Protein AF-A0A258TL45-F1 (afdb_monomer_lite)

Foldseek 3Di:
DDPVVQLVCVLLVVDDPPSDQLLVSQQSVQQLCLVPPLVLLCVLLVVVVVVDDSNPDGSVVSLVSQQVSVVQADPVRDGDSSVSSVVSSCCVNVCVSHDDDSDDPVRVVVVCVVPPDPPPPPPPPPDDDDPDDDDDDDDDDD

Sequence (142 aa):
AYESDGYMLAASHAIGRNAVIDEDVAVFLGDVLLKTYPDLLNVRYKLDAMKLDVKSIDSVDLLEAIARRRAYKRHDGLWDMERTAMTLLTDYRSGAIGRVSLESPTSRQALIEAFTPVIEADIEQQESPADDSDHADSSAQD

Secondary structure (DSSP, 8-state):
--HHHHHHHHHTT-S-TTSS-HHHHHHHHHHHHHHH-HHHHHHHHTTGGGT--TTT--HHHHHHHHHHHHT-B-TTSSB-HHHHHHHHHHHHHTTSS-S--S--HHHHHHHHHHT----TTSSTTS----------------

Structure (mmCIF, N/CA/C/O backbone):
data_AF-A0A258TL45-F1
#
_entry.id   AF-A0A258TL45-F1
#
loop_
_atom_site.group_PDB
_atom_site.id
_atom_site.type_symbol
_atom_site.label_atom_id
_atom_site.label_alt_id
_atom_site.label_comp_id
_atom_site.label_asym_id
_atom_site.label_entity_id
_atom_site.label_seq_id
_atom_site.pdbx_PDB_ins_code
_atom_site.Cartn_x
_atom_site.Cartn_y
_atom_site.Cartn_z
_atom_site.occupancy
_atom_site.B_iso_or_equiv
_atom_site.auth_seq_id
_atom_site.auth_comp_id
_atom_site.auth_asym_id
_atom_site.auth_atom_id
_atom_site.pdbx_PDB_model_num
ATOM 1 N N . ALA A 1 1 ? -10.633 1.214 21.145 1.00 69.56 1 ALA A N 1
ATOM 2 C CA . ALA A 1 1 ? -9.807 1.394 19.936 1.00 69.56 1 ALA A CA 1
ATOM 3 C C . ALA A 1 1 ? -9.505 0.012 19.391 1.00 69.56 1 ALA A C 1
ATOM 5 O O . ALA A 1 1 ? -9.290 -0.887 20.199 1.00 69.56 1 ALA A O 1
ATOM 6 N N . TYR A 1 2 ? -9.562 -0.158 18.075 1.00 86.25 2 TYR A N 1
ATOM 7 C CA . TYR A 1 2 ? -9.299 -1.433 17.409 1.00 86.25 2 TYR A CA 1
ATOM 8 C C . TYR A 1 2 ? -7.841 -1.490 16.953 1.00 86.25 2 TYR A C 1
ATOM 10 O O . TYR A 1 2 ? -7.241 -0.454 16.680 1.00 86.25 2 TYR A O 1
ATOM 18 N N . GLU A 1 3 ? -7.260 -2.684 16.852 1.00 84.69 3 GLU A N 1
ATOM 19 C CA . GLU A 1 3 ? -5.855 -2.855 16.448 1.00 84.69 3 GLU A CA 1
ATOM 20 C C . GLU A 1 3 ? -5.562 -2.223 15.075 1.00 84.69 3 GLU A C 1
ATOM 22 O O . GLU A 1 3 ? -4.557 -1.533 14.894 1.00 84.69 3 GLU A O 1
ATOM 27 N N . SER A 1 4 ? -6.508 -2.338 14.138 1.00 88.75 4 SER A N 1
ATOM 28 C CA . SER A 1 4 ? -6.433 -1.705 12.818 1.00 88.75 4 SER A CA 1
ATOM 29 C C . SER A 1 4 ? -6.307 -0.179 12.870 1.00 88.75 4 SER A C 1
ATOM 31 O O . SER A 1 4 ? -5.741 0.404 11.947 1.00 88.75 4 SER A O 1
ATOM 33 N N . ASP A 1 5 ? -6.800 0.482 13.928 1.00 92.19 5 ASP A N 1
ATOM 34 C CA . ASP A 1 5 ? -6.701 1.941 14.061 1.00 92.19 5 ASP A CA 1
ATOM 35 C C . ASP A 1 5 ? -5.222 2.373 14.136 1.00 92.19 5 ASP A C 1
ATOM 37 O O . ASP A 1 5 ? -4.831 3.362 13.514 1.00 92.19 5 ASP A O 1
ATOM 41 N N . GLY A 1 6 ? -4.371 1.605 14.831 1.00 93.94 6 GLY A N 1
ATOM 42 C CA . GLY A 1 6 ? -2.936 1.887 14.935 1.00 93.94 6 GLY A CA 1
ATOM 43 C C . GLY A 1 6 ? -2.229 1.824 13.580 1.00 93.94 6 GLY A C 1
ATOM 44 O O . GLY A 1 6 ? -1.488 2.742 13.214 1.00 93.94 6 GLY A O 1
ATOM 45 N N . TYR A 1 7 ? -2.526 0.790 12.791 1.00 95.31 7 TYR A N 1
ATOM 46 C CA . TYR A 1 7 ? -1.976 0.635 11.445 1.00 95.31 7 TYR A CA 1
ATOM 47 C C . TYR A 1 7 ? -2.484 1.706 10.471 1.00 95.31 7 TYR A C 1
ATOM 49 O O . TYR A 1 7 ? -1.692 2.247 9.699 1.00 95.31 7 TYR A O 1
ATOM 57 N N . MET A 1 8 ? -3.767 2.085 10.531 1.00 95.25 8 MET A N 1
ATOM 58 C CA . MET A 1 8 ? -4.317 3.168 9.700 1.00 95.25 8 MET A CA 1
ATOM 59 C C . MET A 1 8 ? -3.651 4.517 9.996 1.00 95.25 8 MET A C 1
ATOM 61 O O . MET A 1 8 ? -3.319 5.270 9.070 1.00 95.25 8 MET A O 1
ATOM 65 N N . LEU A 1 9 ? -3.417 4.811 11.280 1.00 96.12 9 LEU A N 1
ATOM 66 C CA . LEU A 1 9 ? -2.708 6.013 11.711 1.00 96.12 9 LEU A CA 1
ATOM 67 C C . LEU A 1 9 ? -1.256 6.009 11.219 1.00 96.12 9 LEU A C 1
ATOM 69 O O . LEU A 1 9 ? -0.787 7.016 10.682 1.00 96.12 9 LEU A O 1
ATOM 73 N N . ALA A 1 10 ? -0.552 4.884 11.343 1.00 96.19 10 ALA A N 1
ATOM 74 C CA . ALA A 1 10 ? 0.823 4.751 10.869 1.00 96.19 10 ALA A CA 1
ATOM 75 C C . ALA A 1 10 ? 0.933 4.864 9.342 1.00 96.19 10 ALA A C 1
ATOM 77 O O . ALA A 1 10 ? 1.762 5.625 8.828 1.00 96.19 10 ALA A O 1
ATOM 78 N N . ALA A 1 11 ? 0.062 4.178 8.596 1.00 95.88 11 ALA A N 1
ATOM 79 C CA . ALA A 1 11 ? 0.014 4.248 7.137 1.00 95.88 11 ALA A CA 1
ATOM 80 C C . ALA A 1 11 ? -0.176 5.697 6.667 1.00 95.88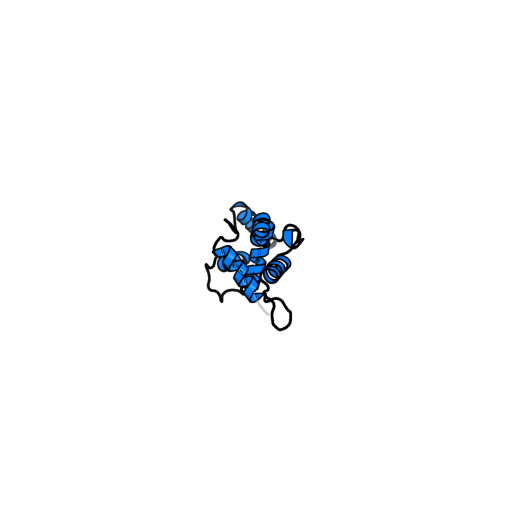 11 ALA A C 1
ATOM 82 O O . ALA A 1 11 ? 0.528 6.162 5.768 1.00 95.88 11 ALA A O 1
ATOM 83 N N . SER A 1 12 ? -1.042 6.450 7.350 1.00 94.56 12 SER A N 1
ATOM 84 C CA . SER A 1 12 ? -1.346 7.857 7.053 1.00 94.56 12 SER A CA 1
ATOM 85 C C . SER A 1 12 ? -0.331 8.858 7.621 1.00 94.56 12 SER A C 1
ATOM 87 O O . SER A 1 12 ? -0.505 10.061 7.450 1.00 94.56 12 SER A O 1
ATOM 89 N N . HIS A 1 13 ? 0.745 8.385 8.262 1.00 93.44 13 HIS A N 1
ATOM 90 C CA . HIS A 1 13 ? 1.777 9.221 8.888 1.00 93.44 13 HIS A CA 1
ATOM 91 C C . HIS A 1 13 ? 1.245 10.131 10.015 1.00 93.44 13 HIS A C 1
ATOM 93 O O . HIS A 1 13 ? 1.796 11.198 10.277 1.00 93.44 13 HIS A O 1
ATOM 99 N N . ALA A 1 14 ? 0.166 9.719 10.685 1.00 94.19 14 ALA A N 1
ATOM 100 C CA . ALA A 1 14 ? -0.432 10.457 11.798 1.00 94.19 14 ALA A CA 1
ATOM 101 C C . ALA A 1 14 ? 0.254 10.168 13.148 1.00 94.19 14 ALA A C 1
ATOM 103 O O . ALA A 1 14 ? 0.079 10.921 14.104 1.00 94.19 14 ALA A O 1
ATOM 104 N N . ILE A 1 15 ? 1.044 9.092 13.226 1.00 92.56 15 ILE A N 1
ATOM 105 C CA . ILE A 1 15 ? 1.864 8.721 14.387 1.00 92.56 15 ILE A CA 1
ATOM 106 C C . ILE A 1 15 ? 3.323 8.500 13.969 1.00 92.56 15 ILE A C 1
ATOM 108 O O . ILE A 1 15 ? 3.625 8.309 12.790 1.00 92.56 15 ILE A O 1
ATOM 112 N N . GLY A 1 16 ? 4.243 8.574 14.934 1.00 88.06 16 GLY A N 1
ATOM 113 C CA . GLY A 1 16 ? 5.684 8.528 14.674 1.00 88.06 16 GLY A CA 1
ATOM 114 C C . GLY A 1 16 ? 6.169 7.197 14.085 1.00 88.06 16 GLY A C 1
ATOM 115 O O . GLY A 1 16 ? 5.631 6.139 14.389 1.00 88.06 16 GLY A O 1
ATOM 116 N N . ARG A 1 17 ? 7.256 7.253 13.303 1.00 79.81 17 ARG A N 1
ATOM 117 C CA . ARG A 1 17 ? 7.849 6.100 12.585 1.00 79.81 17 ARG A CA 1
ATOM 118 C C . ARG A 1 17 ? 8.307 4.934 13.469 1.00 79.81 17 ARG A C 1
ATOM 120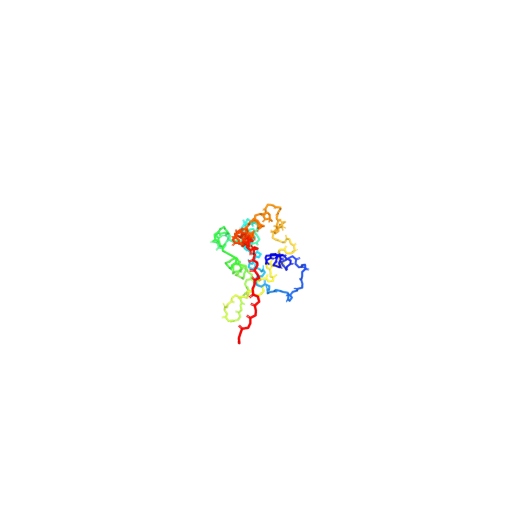 O O . ARG A 1 17 ? 8.510 3.848 12.961 1.00 79.81 17 ARG A O 1
ATOM 127 N N . ASN A 1 18 ? 8.480 5.157 14.771 1.00 87.75 18 ASN A N 1
ATOM 128 C CA . ASN A 1 18 ? 8.890 4.113 15.716 1.00 87.75 18 ASN A CA 1
ATOM 129 C C . ASN A 1 18 ? 7.693 3.466 16.438 1.00 87.75 18 ASN A C 1
ATOM 131 O O . ASN A 1 18 ? 7.902 2.688 17.363 1.00 87.75 18 ASN A O 1
ATOM 135 N N . ALA A 1 19 ? 6.453 3.841 16.098 1.00 89.62 19 ALA A N 1
ATOM 136 C CA . ALA A 1 19 ? 5.258 3.329 16.770 1.00 89.62 19 ALA A CA 1
ATOM 137 C C . ALA A 1 19 ? 4.900 1.898 16.341 1.00 89.62 19 ALA A C 1
ATOM 139 O O . ALA A 1 19 ? 4.322 1.157 17.128 1.00 89.62 19 ALA A O 1
ATOM 140 N N . VAL A 1 20 ? 5.234 1.531 15.103 1.00 90.38 20 VAL A N 1
ATOM 141 C CA . VAL A 1 20 ? 4.969 0.231 14.476 1.00 90.38 20 VAL A CA 1
ATOM 142 C C . VAL A 1 20 ? 6.040 -0.040 13.418 1.00 90.38 20 VAL A C 1
ATOM 144 O O . VAL A 1 20 ? 6.682 0.896 12.941 1.00 90.38 20 VAL A O 1
ATOM 147 N N . ILE A 1 21 ? 6.233 -1.309 13.065 1.00 94.94 21 ILE A N 1
ATOM 148 C CA . ILE A 1 21 ? 7.187 -1.740 12.037 1.00 94.94 21 ILE A CA 1
ATOM 149 C C . ILE A 1 21 ? 6.616 -1.397 10.653 1.00 94.94 21 ILE A C 1
ATOM 151 O O . ILE A 1 21 ? 5.466 -1.728 10.361 1.00 94.94 21 ILE A O 1
ATOM 155 N N . ASP A 1 22 ? 7.397 -0.721 9.804 1.00 95.38 22 ASP A N 1
ATOM 156 C CA . ASP A 1 22 ? 6.933 -0.225 8.498 1.00 95.38 22 ASP A CA 1
ATOM 157 C C . ASP A 1 22 ? 6.472 -1.371 7.578 1.00 95.38 22 ASP A C 1
ATOM 159 O O . ASP A 1 22 ? 5.512 -1.206 6.824 1.00 95.38 22 ASP A O 1
ATOM 163 N N . GLU A 1 23 ? 7.110 -2.538 7.659 1.00 97.12 23 GLU A N 1
ATOM 164 C CA . GLU A 1 23 ? 6.732 -3.746 6.928 1.00 97.12 23 GLU A CA 1
ATOM 165 C C . GLU A 1 23 ? 5.327 -4.229 7.295 1.00 97.12 23 GLU A C 1
ATOM 167 O O . GLU A 1 23 ? 4.524 -4.469 6.394 1.00 97.12 23 GLU A O 1
ATOM 172 N N . ASP A 1 24 ? 4.988 -4.284 8.585 1.00 96.88 24 ASP A N 1
ATOM 173 C CA . ASP A 1 24 ? 3.655 -4.700 9.043 1.00 96.88 24 ASP A CA 1
ATOM 174 C C . ASP A 1 24 ? 2.586 -3.695 8.597 1.00 96.88 24 ASP A C 1
ATOM 176 O O . ASP A 1 24 ? 1.500 -4.066 8.147 1.00 96.88 24 ASP A O 1
ATOM 180 N N . VAL A 1 25 ? 2.909 -2.397 8.649 1.00 97.25 25 VAL A N 1
ATOM 181 C CA . VAL A 1 25 ? 2.022 -1.340 8.139 1.00 97.25 25 VAL A CA 1
ATOM 182 C C . VAL A 1 25 ? 1.825 -1.477 6.631 1.00 97.25 25 VAL A C 1
ATOM 184 O O . VAL A 1 25 ? 0.718 -1.265 6.135 1.00 97.25 25 VAL A O 1
ATOM 187 N N . ALA A 1 26 ? 2.880 -1.809 5.887 1.00 98.06 26 ALA A N 1
ATOM 188 C CA . ALA A 1 26 ? 2.816 -1.985 4.443 1.00 98.06 26 ALA A CA 1
ATOM 189 C C . ALA A 1 26 ? 2.024 -3.239 4.048 1.00 98.06 26 ALA A C 1
ATOM 191 O O . ALA A 1 26 ? 1.275 -3.177 3.075 1.00 98.06 26 ALA A O 1
ATOM 192 N N . VAL A 1 27 ? 2.135 -4.329 4.814 1.00 98.38 27 VAL A N 1
ATOM 193 C CA . VAL A 1 27 ? 1.308 -5.539 4.673 1.00 98.38 27 VAL A CA 1
ATOM 194 C C . VAL A 1 27 ? -0.167 -5.193 4.884 1.00 98.38 27 VAL A C 1
ATOM 196 O O . VAL A 1 27 ? -0.970 -5.368 3.968 1.00 98.38 27 VAL A O 1
ATOM 199 N N . PHE A 1 28 ? -0.504 -4.563 6.016 1.00 97.88 28 PHE A N 1
ATOM 200 C CA . PHE A 1 28 ? -1.870 -4.114 6.310 1.00 97.88 28 PHE A CA 1
ATOM 201 C C . PHE A 1 28 ? -2.432 -3.197 5.213 1.00 97.88 28 PHE A C 1
ATOM 203 O O . PHE A 1 28 ? -3.553 -3.376 4.733 1.00 97.88 28 PHE A O 1
ATOM 210 N N . LEU A 1 29 ? -1.650 -2.199 4.793 1.00 98.31 29 LEU A N 1
ATOM 211 C CA . LEU A 1 29 ? -2.045 -1.282 3.730 1.00 98.31 29 LEU A CA 1
ATOM 212 C C . LEU A 1 29 ? -2.251 -2.027 2.406 1.00 98.31 29 LEU A C 1
ATOM 214 O O . LEU A 1 29 ? -3.217 -1.749 1.697 1.00 98.31 29 LEU A O 1
ATOM 218 N N . GLY A 1 30 ? -1.360 -2.962 2.075 1.00 98.31 30 GLY A N 1
ATOM 219 C CA . GLY A 1 30 ? -1.465 -3.820 0.902 1.00 98.31 30 GLY A CA 1
ATOM 220 C C . GLY A 1 30 ? -2.784 -4.584 0.877 1.00 98.31 30 GLY A C 1
ATOM 221 O O . GLY A 1 30 ? -3.492 -4.515 -0.125 1.00 98.31 30 GLY A O 1
ATOM 222 N N . ASP A 1 31 ? -3.167 -5.208 1.992 1.00 97.94 31 ASP A N 1
ATOM 223 C CA . ASP A 1 31 ? -4.425 -5.955 2.110 1.00 97.94 31 ASP A CA 1
ATOM 224 C C . ASP A 1 31 ? -5.647 -5.057 1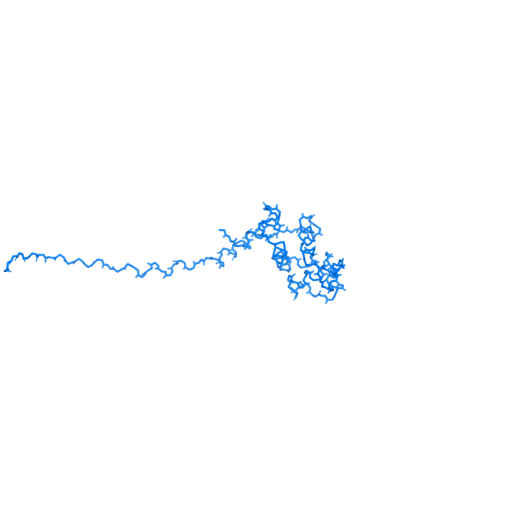.873 1.00 97.94 31 ASP A C 1
ATOM 226 O O . ASP A 1 31 ? -6.552 -5.396 1.102 1.00 97.94 31 ASP A O 1
ATOM 230 N N . VAL A 1 32 ? -5.661 -3.865 2.481 1.00 96.81 32 VAL A N 1
ATOM 231 C CA . VAL A 1 32 ? -6.738 -2.883 2.278 1.00 96.81 32 VAL A CA 1
ATOM 232 C C . VAL A 1 32 ? -6.806 -2.449 0.811 1.00 96.81 32 VAL A C 1
ATOM 234 O O . VAL A 1 32 ? -7.893 -2.378 0.229 1.00 96.81 32 VAL A O 1
ATOM 237 N N . LEU A 1 33 ? -5.664 -2.168 0.185 1.00 97.88 33 LEU A N 1
ATOM 238 C CA . LEU A 1 33 ? -5.609 -1.698 -1.197 1.00 97.88 33 LEU A CA 1
ATOM 239 C C . LEU A 1 33 ? -5.981 -2.789 -2.206 1.00 97.88 33 LEU A C 1
ATOM 241 O O . LEU A 1 33 ? -6.707 -2.492 -3.150 1.00 97.88 33 LEU A O 1
ATOM 245 N N . LEU A 1 34 ? -5.547 -4.033 -2.010 1.00 98.00 34 LEU A N 1
ATOM 246 C CA . LEU A 1 34 ? -5.908 -5.160 -2.877 1.00 98.00 34 LEU A CA 1
ATOM 247 C C . LEU A 1 34 ? -7.407 -5.446 -2.817 1.00 98.00 34 LEU A C 1
ATOM 249 O O . LEU A 1 34 ? -8.043 -5.656 -3.849 1.00 98.00 34 LEU A O 1
ATOM 253 N N . LYS A 1 35 ? -7.997 -5.366 -1.620 1.00 96.12 35 LYS A N 1
ATOM 254 C CA . LYS A 1 35 ? -9.435 -5.565 -1.427 1.00 96.12 35 LYS A CA 1
ATOM 255 C C . LYS A 1 35 ? -10.280 -4.455 -2.052 1.00 96.12 35 LYS A C 1
ATOM 257 O O . LYS A 1 35 ? -11.351 -4.729 -2.588 1.00 96.12 35 LYS A O 1
ATOM 262 N N . THR A 1 36 ? -9.830 -3.205 -1.948 1.00 96.19 36 THR A N 1
ATOM 263 C CA . THR A 1 36 ? -10.697 -2.037 -2.193 1.00 96.19 36 THR A CA 1
ATOM 264 C C . THR A 1 36 ? -10.356 -1.284 -3.481 1.00 96.19 36 THR A C 1
ATOM 266 O O . THR A 1 36 ? -11.242 -0.717 -4.114 1.00 96.19 36 THR A O 1
ATOM 269 N N . TYR A 1 37 ? -9.087 -1.294 -3.897 1.00 97.62 37 TYR A N 1
ATOM 270 C CA . TYR A 1 37 ? -8.571 -0.555 -5.056 1.00 97.62 37 TYR A CA 1
ATOM 271 C C . TYR A 1 37 ? -7.567 -1.369 -5.909 1.00 97.62 37 TYR A C 1
ATOM 273 O O . TYR A 1 37 ? -6.503 -0.843 -6.265 1.00 97.62 37 TYR A O 1
ATOM 281 N N . PRO A 1 38 ? -7.873 -2.625 -6.295 1.00 97.56 38 PRO A N 1
ATOM 282 C CA . PRO A 1 38 ? -6.933 -3.477 -7.032 1.00 97.56 38 PRO A CA 1
ATOM 283 C C . PRO A 1 38 ? -6.515 -2.872 -8.380 1.00 97.56 38 PRO A C 1
ATOM 285 O O . PRO A 1 38 ? -5.352 -2.955 -8.775 1.00 97.56 38 PRO A O 1
ATOM 288 N N . ASP A 1 39 ? -7.428 -2.187 -9.071 1.00 97.75 39 ASP A N 1
ATOM 289 C CA . ASP A 1 39 ? -7.139 -1.586 -10.376 1.00 97.75 39 ASP A CA 1
ATOM 290 C C . ASP A 1 39 ? -6.094 -0.459 -10.274 1.00 97.75 39 ASP A C 1
ATOM 292 O O . ASP A 1 39 ? -5.225 -0.339 -11.140 1.00 97.75 39 ASP A O 1
ATOM 296 N N . LEU A 1 40 ? -6.114 0.329 -9.190 1.00 98.25 40 LEU A N 1
ATOM 297 C CA . LEU A 1 40 ? -5.124 1.387 -8.955 1.00 98.25 40 LEU A CA 1
ATOM 298 C C . LEU A 1 40 ? -3.728 0.807 -8.704 1.00 98.25 40 LEU A C 1
ATOM 300 O O . LEU A 1 40 ? -2.740 1.302 -9.256 1.00 98.25 40 LEU A O 1
ATOM 304 N N . LEU A 1 41 ? -3.643 -0.271 -7.918 1.00 98.06 41 LEU A N 1
ATOM 305 C CA . LEU A 1 41 ? -2.391 -0.997 -7.699 1.00 98.06 41 LEU A CA 1
ATOM 306 C C . LEU A 1 41 ? -1.846 -1.572 -9.003 1.00 98.06 41 LEU A C 1
ATOM 308 O O . LEU A 1 41 ? -0.656 -1.419 -9.294 1.00 98.06 41 LEU A O 1
ATOM 312 N N . ASN A 1 42 ? -2.717 -2.179 -9.812 1.00 97.38 42 ASN A N 1
ATOM 313 C CA . ASN A 1 42 ? -2.318 -2.729 -11.096 1.00 97.38 42 ASN A CA 1
ATOM 314 C C . ASN A 1 42 ? -1.772 -1.636 -12.023 1.00 97.38 42 ASN A C 1
ATOM 316 O O . ASN A 1 42 ? -0.691 -1.795 -12.579 1.00 97.38 42 ASN A O 1
ATOM 320 N N . VAL A 1 43 ? -2.433 -0.480 -12.121 1.00 97.12 43 VAL A N 1
ATOM 321 C CA . VAL A 1 43 ? -1.931 0.652 -12.919 1.00 97.12 43 VAL A CA 1
ATOM 322 C C . VAL A 1 43 ? -0.577 1.153 -12.398 1.00 97.12 43 VAL A C 1
ATOM 324 O O . VAL A 1 43 ? 0.359 1.345 -13.183 1.00 97.12 43 VAL A O 1
ATOM 327 N N . ARG A 1 44 ? -0.432 1.340 -11.079 1.00 97.56 44 ARG A N 1
ATOM 328 C CA . ARG A 1 44 ? 0.802 1.865 -10.471 1.00 97.56 44 ARG A CA 1
ATOM 329 C C . ARG A 1 44 ? 1.989 0.920 -10.672 1.00 97.56 44 ARG A C 1
ATOM 331 O O . ARG A 1 44 ? 3.080 1.358 -11.065 1.00 97.56 44 ARG A O 1
ATOM 338 N N . TYR A 1 45 ? 1.786 -0.367 -10.414 1.00 97.44 45 TYR A N 1
ATOM 339 C CA . TYR A 1 45 ? 2.853 -1.365 -10.359 1.00 97.44 45 TYR A CA 1
ATOM 340 C C . TYR A 1 45 ? 2.914 -2.292 -11.584 1.00 97.44 45 TYR A C 1
ATOM 342 O O . TYR A 1 45 ? 3.836 -3.100 -11.665 1.00 97.44 45 TYR A O 1
ATOM 350 N N . LYS A 1 46 ? 2.040 -2.105 -12.586 1.00 96.50 46 LYS A N 1
ATOM 351 C CA . LYS A 1 46 ? 1.877 -2.943 -13.799 1.00 96.50 46 LYS A CA 1
ATOM 352 C C . LYS A 1 46 ? 1.971 -4.435 -13.474 1.00 96.50 46 LYS A C 1
ATOM 354 O O . LYS A 1 46 ? 2.879 -5.119 -13.950 1.00 96.50 46 LYS A O 1
ATOM 359 N N . LEU A 1 47 ? 1.101 -4.887 -12.575 1.00 96.62 47 LEU A N 1
ATOM 360 C CA . LEU A 1 47 ? 1.086 -6.266 -12.083 1.00 96.62 47 LEU A CA 1
ATOM 361 C C . LEU A 1 47 ? 0.684 -7.231 -13.212 1.00 96.62 47 LEU A C 1
ATOM 363 O O . LEU A 1 47 ? 1.280 -8.295 -13.368 1.00 96.62 47 LEU A O 1
ATOM 367 N N . ASP A 1 48 ? -0.206 -6.787 -14.096 1.00 95.00 48 ASP A N 1
ATOM 368 C CA . ASP A 1 48 ? -0.572 -7.443 -15.352 1.00 95.00 48 ASP A CA 1
ATOM 369 C C . ASP A 1 48 ? 0.632 -7.738 -16.266 1.00 95.00 48 ASP A C 1
ATOM 371 O O . ASP A 1 48 ? 0.785 -8.851 -16.771 1.00 95.00 48 ASP A O 1
ATOM 375 N N . ALA A 1 49 ? 1.544 -6.778 -16.428 1.00 94.81 49 ALA A N 1
ATOM 376 C CA . ALA A 1 49 ? 2.771 -6.938 -17.203 1.00 94.81 49 ALA A CA 1
ATOM 377 C C . ALA A 1 49 ? 3.734 -7.949 -16.557 1.00 94.81 49 ALA A C 1
ATOM 379 O O . ALA A 1 49 ? 4.585 -8.517 -17.244 1.00 94.81 49 ALA A O 1
ATOM 380 N N . MET A 1 50 ? 3.584 -8.200 -15.253 1.00 95.00 50 MET A N 1
ATOM 381 C CA . MET A 1 50 ? 4.281 -9.259 -14.514 1.00 95.00 50 MET A CA 1
ATOM 382 C C . MET A 1 50 ? 3.521 -10.587 -14.514 1.00 95.00 50 MET A C 1
ATOM 384 O O . MET A 1 50 ? 4.003 -11.550 -13.923 1.00 95.00 50 MET A O 1
ATOM 388 N N . LYS A 1 51 ? 2.375 -10.659 -15.205 1.00 95.12 51 LYS A N 1
ATOM 389 C CA . LYS A 1 51 ? 1.469 -11.815 -15.240 1.00 95.12 51 LYS A CA 1
ATOM 390 C C . LYS A 1 51 ? 0.911 -12.184 -13.861 1.00 95.12 51 LYS A C 1
ATOM 392 O O . LYS A 1 51 ? 0.626 -13.352 -13.613 1.00 95.12 51 LYS A O 1
ATOM 397 N N . LEU A 1 52 ? 0.766 -11.195 -12.981 1.00 95.12 52 LEU A N 1
ATOM 398 C CA . LEU A 1 52 ? 0.096 -11.344 -11.695 1.00 95.12 52 LEU A CA 1
ATOM 399 C C . LEU A 1 52 ? -1.356 -10.890 -11.835 1.00 95.12 52 LEU A C 1
ATOM 401 O O . LEU A 1 52 ? -1.621 -9.782 -12.308 1.00 95.12 52 LEU A O 1
ATOM 405 N N . ASP A 1 53 ? -2.290 -11.736 -11.408 1.00 96.00 53 ASP A N 1
ATOM 406 C CA . ASP A 1 53 ? -3.679 -11.326 -11.235 1.00 96.00 53 ASP A CA 1
ATOM 407 C C . ASP A 1 53 ? -3.810 -10.591 -9.898 1.00 96.00 53 ASP A C 1
ATOM 409 O O . ASP A 1 53 ? -3.780 -11.188 -8.826 1.00 96.00 53 ASP A O 1
ATOM 413 N N . VAL A 1 54 ? -3.952 -9.266 -9.969 1.00 94.62 54 VAL A N 1
ATOM 414 C CA . VAL A 1 54 ? -4.043 -8.395 -8.789 1.00 94.62 54 VAL A CA 1
ATOM 415 C C . VAL A 1 54 ? -5.186 -8.778 -7.841 1.00 94.62 54 VAL A C 1
ATOM 417 O O . VAL A 1 54 ? -5.137 -8.440 -6.665 1.00 94.62 54 VAL A O 1
ATOM 420 N N . LYS A 1 55 ? -6.219 -9.479 -8.325 1.00 94.75 55 LYS A N 1
ATOM 421 C CA . LYS A 1 55 ? -7.362 -9.891 -7.498 1.00 94.75 55 LYS A CA 1
ATOM 422 C C . LYS A 1 55 ? -7.134 -11.217 -6.773 1.00 94.75 55 LYS A C 1
ATOM 424 O O . LYS A 1 55 ? -7.961 -11.579 -5.941 1.00 94.75 55 LYS A O 1
ATOM 429 N N . SER A 1 56 ? -6.059 -11.936 -7.095 1.00 95.81 56 SER A N 1
ATOM 430 C CA . SER A 1 56 ? -5.747 -13.247 -6.520 1.00 95.81 56 SER A CA 1
ATOM 431 C C . SER A 1 56 ? -4.453 -13.280 -5.706 1.00 95.81 56 SER A C 1
ATOM 433 O O . SER A 1 56 ? -4.103 -14.346 -5.211 1.00 95.81 56 SER A O 1
ATOM 435 N N . ILE A 1 57 ? -3.720 -12.168 -5.628 1.00 97.31 57 ILE A N 1
ATOM 436 C CA . ILE A 1 57 ? -2.480 -12.057 -4.849 1.00 97.31 57 ILE A CA 1
ATOM 437 C C . ILE A 1 57 ? -2.756 -11.492 -3.457 1.00 97.31 57 ILE A C 1
ATOM 439 O O . ILE A 1 57 ? -3.740 -10.774 -3.261 1.00 97.31 57 ILE A O 1
ATOM 443 N N . ASP A 1 58 ? -1.866 -11.781 -2.512 1.00 98.00 58 ASP A N 1
ATOM 444 C CA . ASP A 1 58 ? -1.880 -11.168 -1.185 1.00 98.00 58 ASP A CA 1
ATOM 445 C C . ASP A 1 58 ? -0.927 -9.958 -1.079 1.00 98.00 58 ASP A C 1
ATOM 447 O O . ASP A 1 58 ? -0.284 -9.530 -2.047 1.00 98.00 58 ASP A O 1
ATOM 451 N N . SER A 1 59 ? -0.874 -9.343 0.104 1.00 97.81 59 SER A N 1
ATOM 452 C CA . SER A 1 59 ? -0.010 -8.190 0.368 1.00 97.81 59 SER A CA 1
ATOM 453 C C . SER A 1 59 ? 1.482 -8.516 0.288 1.00 97.81 59 SER A C 1
ATOM 455 O O . SER A 1 59 ? 2.268 -7.648 -0.103 1.00 97.81 59 SER A O 1
ATOM 457 N N . VAL A 1 60 ? 1.890 -9.749 0.595 1.00 97.38 60 VAL A N 1
ATOM 458 C CA . VAL A 1 60 ? 3.290 -10.183 0.511 1.00 97.38 60 VAL A CA 1
ATOM 459 C C . VAL A 1 60 ? 3.707 -10.315 -0.952 1.00 97.38 60 VAL A C 1
ATOM 461 O O . VAL A 1 60 ? 4.733 -9.753 -1.344 1.00 97.38 60 VAL A O 1
ATOM 464 N N . ASP A 1 61 ? 2.875 -10.950 -1.778 1.00 97.69 61 ASP A N 1
ATOM 465 C CA . ASP A 1 61 ? 3.048 -11.036 -3.229 1.00 97.69 61 ASP A CA 1
ATOM 466 C C . ASP A 1 61 ? 3.114 -9.642 -3.871 1.00 97.69 61 ASP A C 1
ATOM 468 O O . ASP A 1 61 ? 3.955 -9.379 -4.738 1.00 97.69 61 ASP A O 1
ATOM 472 N N . LEU A 1 62 ? 2.251 -8.716 -3.432 1.00 98.44 62 LEU A N 1
ATOM 473 C CA . LEU A 1 62 ? 2.272 -7.325 -3.885 1.00 98.44 62 LEU A CA 1
ATOM 474 C C . LEU A 1 62 ? 3.610 -6.653 -3.559 1.00 98.44 62 LEU A C 1
ATOM 476 O O . LEU A 1 62 ? 4.206 -6.018 -4.435 1.00 98.44 62 LEU A O 1
ATOM 480 N N . LEU A 1 63 ? 4.092 -6.772 -2.320 1.00 98.38 63 LEU A N 1
ATOM 481 C CA . LEU A 1 63 ? 5.377 -6.199 -1.926 1.00 98.38 63 LEU A CA 1
ATOM 482 C C . LEU A 1 63 ? 6.519 -6.823 -2.736 1.00 98.38 63 LEU A C 1
ATOM 484 O O . LEU A 1 63 ? 7.345 -6.094 -3.291 1.00 98.38 63 LEU A O 1
ATOM 488 N N . GLU A 1 64 ? 6.537 -8.142 -2.913 1.00 97.50 64 GLU A N 1
ATOM 489 C CA . GLU A 1 64 ? 7.549 -8.788 -3.746 1.00 97.50 64 GLU A CA 1
ATOM 490 C C . GLU A 1 64 ? 7.493 -8.294 -5.204 1.00 97.50 64 GLU A C 1
ATOM 492 O O . GLU A 1 64 ? 8.532 -8.013 -5.812 1.00 97.50 64 GLU A O 1
ATOM 497 N N . ALA A 1 65 ? 6.298 -8.108 -5.769 1.00 97.88 65 ALA A N 1
ATOM 498 C CA . ALA A 1 65 ? 6.126 -7.549 -7.107 1.00 97.88 65 ALA A CA 1
ATOM 499 C C . ALA A 1 65 ? 6.694 -6.123 -7.212 1.00 97.88 65 ALA A C 1
ATOM 501 O O . ALA A 1 65 ? 7.383 -5.796 -8.185 1.00 97.88 65 ALA A O 1
ATOM 502 N N . ILE A 1 66 ? 6.478 -5.280 -6.197 1.00 98.25 66 ILE A N 1
ATOM 503 C CA . ILE A 1 66 ? 7.059 -3.930 -6.119 1.00 98.25 66 ILE A CA 1
ATOM 504 C C . ILE A 1 66 ? 8.590 -4.006 -6.048 1.00 98.25 66 ILE A C 1
ATOM 506 O O . ILE A 1 66 ? 9.271 -3.278 -6.782 1.00 98.25 66 ILE A O 1
ATOM 510 N N . ALA A 1 67 ? 9.133 -4.897 -5.216 1.00 98.19 67 ALA A N 1
ATOM 511 C CA . ALA A 1 67 ? 10.571 -5.097 -5.065 1.00 98.19 67 ALA A CA 1
ATOM 512 C C . ALA A 1 67 ? 11.218 -5.535 -6.387 1.00 98.19 67 ALA A C 1
ATOM 514 O O . ALA A 1 67 ? 12.200 -4.933 -6.834 1.00 98.19 67 ALA A O 1
ATOM 515 N N . ARG A 1 68 ? 10.612 -6.519 -7.065 1.00 96.31 68 ARG A N 1
ATOM 516 C CA . ARG A 1 68 ? 11.012 -7.005 -8.394 1.00 96.31 68 ARG A CA 1
ATOM 517 C C . ARG A 1 68 ? 10.991 -5.883 -9.422 1.00 96.31 68 ARG A C 1
ATOM 519 O O . ARG A 1 68 ? 11.977 -5.671 -10.127 1.00 96.31 68 ARG A O 1
ATOM 526 N N . ARG A 1 69 ? 9.897 -5.118 -9.473 1.00 95.25 69 ARG A N 1
ATOM 527 C CA . ARG A 1 69 ? 9.724 -3.992 -10.402 1.00 95.25 69 ARG A CA 1
ATOM 528 C C . ARG A 1 69 ? 10.815 -2.943 -10.269 1.00 95.25 69 ARG A C 1
ATOM 530 O O . ARG A 1 69 ? 11.258 -2.381 -11.267 1.00 95.25 69 ARG A O 1
ATOM 537 N N . ARG A 1 70 ? 11.185 -2.626 -9.029 1.00 95.81 70 ARG A N 1
ATOM 538 C CA . ARG A 1 70 ? 12.147 -1.568 -8.707 1.00 95.81 70 ARG A CA 1
ATOM 539 C C . ARG A 1 70 ? 13.574 -2.086 -8.555 1.00 95.81 70 ARG A C 1
ATOM 541 O O . ARG A 1 70 ? 14.465 -1.295 -8.257 1.00 95.81 70 ARG A O 1
ATOM 548 N N . ALA A 1 71 ? 13.785 -3.382 -8.790 1.00 96.00 71 ALA A N 1
ATOM 549 C CA . ALA A 1 71 ? 15.061 -4.065 -8.626 1.00 96.00 71 ALA A CA 1
ATOM 550 C C . ALA A 1 71 ? 15.681 -3.839 -7.235 1.00 96.00 71 ALA A C 1
ATOM 552 O O . ALA A 1 71 ? 16.888 -3.636 -7.102 1.00 96.00 71 ALA A O 1
ATOM 553 N N . TYR A 1 72 ? 14.859 -3.887 -6.185 1.00 97.38 72 TYR A N 1
ATOM 554 C CA . TYR A 1 72 ? 15.293 -3.785 -4.790 1.00 97.38 72 TYR A CA 1
ATOM 555 C C . TYR A 1 72 ? 15.904 -5.102 -4.303 1.00 97.38 72 TYR A C 1
ATOM 557 O O . TYR A 1 72 ? 15.428 -5.727 -3.362 1.00 97.38 72 TYR A O 1
ATOM 565 N N . LYS A 1 73 ? 16.944 -5.560 -5.000 1.00 96.88 73 LYS A N 1
ATOM 566 C CA . LYS A 1 73 ? 17.659 -6.791 -4.680 1.00 96.88 73 LYS A CA 1
ATOM 567 C C . LYS A 1 73 ? 18.828 -6.488 -3.748 1.00 96.88 73 LYS A C 1
ATOM 569 O O . LYS A 1 73 ? 19.630 -5.596 -4.021 1.00 96.88 73 LYS A O 1
ATOM 574 N N . ARG A 1 74 ? 18.928 -7.248 -2.664 1.00 96.25 74 ARG A N 1
ATOM 575 C CA . ARG A 1 74 ? 20.027 -7.209 -1.698 1.00 96.25 74 ARG A CA 1
ATOM 576 C C . ARG A 1 74 ? 21.230 -8.004 -2.202 1.00 96.25 74 ARG A C 1
ATOM 578 O O . ARG A 1 74 ? 21.134 -8.816 -3.123 1.00 96.25 74 ARG A O 1
ATOM 585 N N . HIS A 1 75 ? 22.374 -7.799 -1.552 1.00 94.38 75 HIS A N 1
ATOM 586 C CA . HIS A 1 75 ? 23.623 -8.492 -1.879 1.00 94.38 75 HIS A CA 1
ATOM 587 C C . HIS A 1 75 ? 23.570 -10.008 -1.603 1.00 94.38 75 HIS A C 1
ATOM 589 O O . HIS A 1 75 ? 24.246 -10.782 -2.272 1.00 94.38 75 HIS A O 1
ATOM 595 N N . ASP A 1 76 ? 22.750 -10.446 -0.646 1.00 94.94 76 ASP A N 1
ATOM 596 C CA . ASP A 1 76 ? 22.495 -11.865 -0.342 1.00 94.94 76 ASP A CA 1
ATOM 597 C C . ASP A 1 76 ? 21.542 -12.544 -1.345 1.00 94.94 76 ASP A C 1
ATOM 599 O O . ASP A 1 76 ? 21.272 -13.738 -1.243 1.00 94.94 76 ASP A O 1
ATOM 603 N N . GLY A 1 77 ? 21.052 -11.799 -2.338 1.00 92.88 77 GLY A N 1
ATOM 604 C CA . GLY A 1 77 ? 20.158 -12.299 -3.372 1.00 92.88 77 GLY A CA 1
ATOM 605 C C . GLY A 1 77 ? 18.671 -12.222 -3.025 1.00 92.88 77 GLY A C 1
ATOM 606 O O . GLY A 1 77 ? 17.864 -12.507 -3.912 1.00 92.88 77 GLY A O 1
ATOM 607 N N . LEU A 1 78 ? 18.310 -11.800 -1.808 1.00 95.62 78 LEU A N 1
ATOM 608 C CA . LEU A 1 78 ? 16.923 -11.613 -1.373 1.00 95.62 78 LEU A CA 1
ATOM 609 C C . LEU A 1 78 ? 16.378 -10.232 -1.768 1.00 95.62 78 LEU A C 1
ATOM 611 O O . LEU A 1 78 ? 17.122 -9.337 -2.175 1.00 95.62 78 LEU A O 1
ATOM 615 N N . TRP A 1 79 ? 15.064 -10.049 -1.652 1.00 97.31 79 TRP A N 1
ATOM 616 C CA . TRP A 1 79 ? 14.422 -8.749 -1.846 1.00 97.31 79 TRP A CA 1
ATOM 617 C C . TRP A 1 79 ? 14.524 -7.886 -0.583 1.00 97.31 79 TRP A C 1
ATOM 619 O O . TRP A 1 79 ? 14.428 -8.376 0.541 1.00 97.31 79 TRP A O 1
ATOM 629 N N . ASP A 1 80 ? 14.747 -6.589 -0.770 1.00 97.81 80 ASP A N 1
ATOM 630 C CA . ASP A 1 80 ? 14.786 -5.589 0.295 1.00 97.81 80 ASP A CA 1
ATOM 631 C C . ASP A 1 80 ? 13.356 -5.182 0.677 1.00 97.81 80 ASP A C 1
ATOM 633 O O . ASP A 1 80 ? 12.760 -4.283 0.073 1.00 97.81 80 ASP A O 1
ATOM 637 N N . MET A 1 81 ? 12.779 -5.901 1.642 1.00 96.62 81 MET A N 1
ATOM 638 C CA . MET A 1 81 ? 11.393 -5.699 2.070 1.00 96.62 81 MET A CA 1
ATOM 639 C C . MET A 1 81 ? 11.198 -4.392 2.842 1.00 96.62 81 MET A C 1
ATOM 641 O O . MET A 1 81 ? 10.188 -3.731 2.620 1.00 96.62 81 MET A O 1
ATOM 645 N N . GLU A 1 82 ? 12.182 -3.960 3.633 1.00 96.44 82 GLU A N 1
ATOM 646 C CA . GLU A 1 82 ? 12.154 -2.682 4.358 1.00 96.44 82 GLU A CA 1
ATOM 647 C C . GLU A 1 82 ? 12.024 -1.512 3.367 1.00 96.44 82 GLU A C 1
ATOM 649 O O . GLU A 1 82 ? 11.080 -0.716 3.406 1.00 96.44 82 GLU A O 1
ATOM 654 N N . ARG A 1 83 ? 12.907 -1.464 2.361 1.00 98.00 83 ARG A N 1
ATOM 655 C CA . ARG A 1 83 ? 12.854 -0.433 1.314 1.00 98.00 83 ARG A CA 1
ATOM 656 C C . ARG A 1 83 ? 11.578 -0.508 0.475 1.00 98.00 83 ARG A C 1
ATOM 658 O O . ARG A 1 83 ? 11.073 0.516 -0.007 1.00 98.00 83 ARG A O 1
ATOM 665 N N . THR A 1 84 ? 11.067 -1.715 0.264 1.00 98.44 84 THR A N 1
ATOM 666 C CA . THR A 1 84 ? 9.816 -1.952 -0.462 1.00 98.44 84 THR A CA 1
ATOM 667 C C . THR A 1 84 ? 8.620 -1.410 0.316 1.00 98.44 84 THR A C 1
ATOM 669 O O . THR A 1 84 ? 7.832 -0.653 -0.256 1.00 98.44 84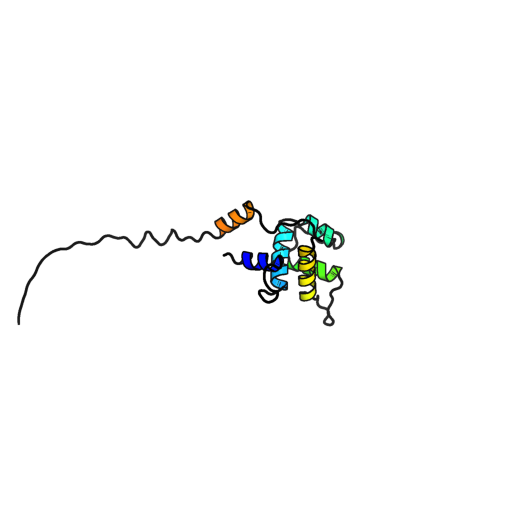 THR A O 1
ATOM 672 N N . ALA A 1 85 ? 8.530 -1.708 1.612 1.00 98.12 85 ALA A N 1
ATOM 673 C CA . ALA A 1 85 ? 7.498 -1.209 2.512 1.00 98.12 85 ALA A CA 1
ATOM 674 C C . ALA A 1 85 ? 7.485 0.323 2.533 1.00 98.12 85 ALA A C 1
ATOM 676 O O . ALA A 1 85 ? 6.469 0.944 2.213 1.00 98.12 85 ALA A O 1
ATOM 677 N N . MET A 1 86 ? 8.649 0.946 2.750 1.00 97.06 86 MET A N 1
ATOM 678 C CA . MET A 1 86 ? 8.793 2.404 2.683 1.00 97.06 86 MET A CA 1
ATOM 679 C C . MET A 1 86 ? 8.310 2.982 1.347 1.00 97.06 86 MET A C 1
ATOM 681 O O . MET A 1 86 ? 7.710 4.060 1.304 1.00 97.06 86 MET A O 1
ATOM 685 N N . THR A 1 87 ? 8.560 2.276 0.242 1.00 98.50 87 THR A N 1
ATOM 686 C CA . THR A 1 87 ? 8.137 2.707 -1.093 1.00 98.50 87 THR A CA 1
ATOM 687 C C . THR A 1 87 ? 6.621 2.646 -1.261 1.00 98.50 87 THR A C 1
ATOM 689 O O . THR A 1 87 ? 6.047 3.613 -1.761 1.00 98.50 87 THR A O 1
ATOM 692 N N . LEU A 1 88 ? 5.968 1.561 -0.832 1.00 98.56 88 LEU A N 1
ATOM 693 C CA . LEU A 1 88 ? 4.507 1.447 -0.873 1.00 98.56 88 LEU A CA 1
ATOM 694 C C . LEU A 1 88 ? 3.851 2.533 -0.010 1.00 98.56 88 LEU A C 1
ATOM 696 O O . LEU A 1 88 ? 2.968 3.248 -0.483 1.00 98.56 88 LEU A O 1
ATOM 700 N N . LEU A 1 89 ? 4.338 2.722 1.220 1.00 97.69 89 LEU A N 1
ATOM 701 C CA . LEU A 1 89 ? 3.842 3.753 2.136 1.00 97.69 89 LEU A CA 1
ATOM 702 C C . LEU A 1 89 ? 4.016 5.161 1.556 1.00 97.69 89 LEU A C 1
ATOM 704 O O . LEU A 1 89 ? 3.117 5.994 1.656 1.00 97.69 89 LEU A O 1
ATOM 708 N N . THR A 1 90 ? 5.153 5.439 0.918 1.00 97.56 90 THR A N 1
ATOM 709 C CA . THR A 1 90 ? 5.410 6.733 0.268 1.00 97.56 90 THR A CA 1
ATOM 710 C C . THR A 1 90 ? 4.505 6.946 -0.945 1.00 97.56 90 THR A C 1
ATOM 712 O O . THR A 1 90 ? 3.941 8.029 -1.111 1.00 97.56 90 THR A O 1
ATOM 715 N N . ASP A 1 91 ? 4.328 5.926 -1.786 1.00 98.25 91 ASP A N 1
ATOM 716 C CA . ASP A 1 91 ? 3.443 5.986 -2.952 1.00 98.25 91 ASP A CA 1
ATOM 717 C C . ASP A 1 91 ? 1.977 6.208 -2.528 1.00 98.25 91 ASP A C 1
ATOM 719 O O . ASP A 1 91 ? 1.261 6.978 -3.171 1.00 98.25 91 ASP A O 1
ATOM 723 N N . TYR A 1 92 ? 1.543 5.602 -1.418 1.00 98.12 92 TYR A N 1
ATOM 724 C CA . TYR A 1 92 ? 0.232 5.848 -0.815 1.00 98.12 92 TYR A CA 1
ATOM 725 C C . TYR A 1 92 ? 0.104 7.285 -0.290 1.00 98.12 92 TYR A C 1
ATOM 727 O O . TYR A 1 92 ? -0.779 8.023 -0.726 1.00 98.12 92 TYR A O 1
ATOM 735 N N . ARG A 1 93 ? 1.021 7.722 0.584 1.00 96.56 93 ARG A N 1
ATOM 736 C CA . ARG A 1 93 ? 0.978 9.050 1.232 1.00 96.56 93 ARG A CA 1
ATOM 737 C C . ARG A 1 93 ? 1.069 10.207 0.238 1.00 96.56 93 ARG A C 1
ATOM 739 O O . ARG A 1 93 ? 0.470 11.254 0.452 1.00 96.56 93 ARG A O 1
ATOM 746 N N . SER A 1 94 ? 1.817 10.027 -0.849 1.00 97.25 94 SER A N 1
ATOM 747 C CA . SER A 1 94 ? 1.944 11.031 -1.914 1.00 97.25 94 SER A CA 1
ATOM 748 C C . SER A 1 94 ? 0.754 11.060 -2.881 1.00 97.25 94 SER A C 1
ATOM 750 O O . SER A 1 94 ? 0.686 11.950 -3.727 1.00 97.25 94 SER A O 1
ATOM 752 N N . GLY A 1 95 ? -0.168 10.094 -2.795 1.00 97.31 95 GLY A N 1
ATOM 753 C CA . GLY A 1 95 ? -1.265 9.933 -3.749 1.00 97.31 95 GLY A CA 1
ATOM 754 C C . GLY A 1 95 ? -0.829 9.375 -5.109 1.00 97.31 95 GLY A C 1
ATOM 755 O O . GLY A 1 95 ? -1.609 9.408 -6.058 1.00 97.31 95 GLY A O 1
ATOM 756 N N . ALA A 1 96 ? 0.393 8.843 -5.229 1.00 98.06 96 ALA A N 1
ATOM 757 C CA . ALA A 1 96 ? 0.914 8.283 -6.478 1.00 98.06 96 ALA A CA 1
ATOM 758 C C . ALA A 1 96 ? 0.180 7.006 -6.926 1.00 98.06 96 ALA A C 1
ATOM 760 O O . ALA A 1 96 ? 0.209 6.671 -8.111 1.00 98.06 96 ALA A O 1
ATOM 761 N N . ILE A 1 97 ? -0.461 6.296 -5.992 1.00 97.50 97 ILE A N 1
ATOM 762 C CA . ILE A 1 97 ? -1.368 5.171 -6.285 1.00 97.50 97 ILE A CA 1
ATOM 763 C C . ILE A 1 97 ? -2.709 5.689 -6.833 1.00 97.50 97 ILE A C 1
ATOM 765 O O . ILE A 1 97 ? -3.322 5.054 -7.686 1.00 97.50 97 ILE A O 1
ATOM 769 N N . GLY A 1 98 ? -3.149 6.862 -6.375 1.00 97.25 98 GLY A N 1
ATOM 770 C CA . GLY A 1 98 ? -4.427 7.482 -6.707 1.00 97.25 98 GLY A CA 1
ATOM 771 C C . GLY A 1 98 ? -5.110 8.066 -5.470 1.00 97.25 98 GLY A C 1
ATOM 772 O O . GLY A 1 98 ? -4.529 8.134 -4.387 1.00 97.25 98 GLY A O 1
ATOM 773 N N . ARG A 1 99 ? -6.369 8.492 -5.625 1.00 96.69 99 ARG A N 1
ATOM 774 C CA . ARG A 1 99 ? -7.198 8.961 -4.504 1.00 96.69 99 ARG A CA 1
ATOM 775 C C . ARG A 1 99 ? -7.752 7.750 -3.757 1.00 96.69 99 ARG A C 1
ATOM 777 O O . ARG A 1 99 ? -8.603 7.050 -4.292 1.00 96.69 99 ARG A O 1
ATOM 784 N N . VAL A 1 100 ? -7.263 7.526 -2.542 1.00 96.31 100 VAL A N 1
ATOM 785 C CA . VAL A 1 100 ? -7.597 6.368 -1.703 1.00 96.31 100 VAL A CA 1
ATOM 786 C C . VAL A 1 100 ? -8.163 6.839 -0.365 1.00 96.31 100 VAL A C 1
ATOM 788 O O . VAL A 1 100 ? -7.689 7.821 0.205 1.00 96.31 100 VAL A O 1
ATOM 791 N N . SER A 1 101 ? -9.146 6.105 0.154 1.00 95.06 101 SER A N 1
ATOM 792 C CA . SER A 1 101 ? -9.601 6.186 1.546 1.00 95.06 101 SER A CA 1
ATOM 793 C C . SER A 1 101 ? -9.459 4.813 2.203 1.00 95.06 101 SER A C 1
ATOM 795 O O . SER A 1 101 ? -9.892 3.823 1.613 1.00 95.06 101 SER A O 1
ATOM 797 N N . LEU A 1 102 ? -8.849 4.758 3.396 1.00 94.62 102 LEU A N 1
ATOM 798 C CA . LEU A 1 102 ? -8.646 3.508 4.153 1.00 94.62 102 LEU A CA 1
ATOM 799 C C . LEU A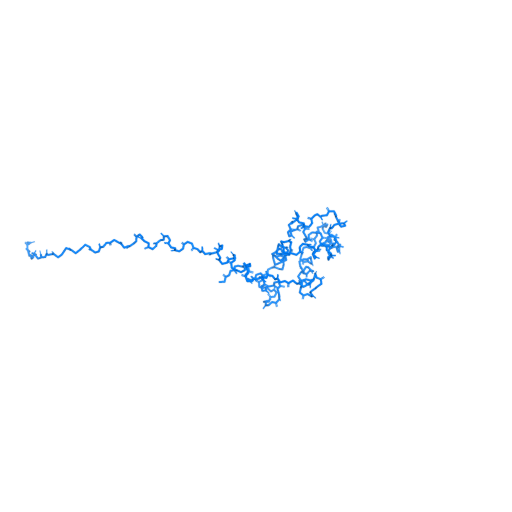 1 102 ? -9.888 3.059 4.926 1.00 94.62 102 LEU A C 1
ATOM 801 O O . LEU A 1 102 ? -9.992 1.893 5.292 1.00 94.62 102 LEU A O 1
ATOM 805 N N . GLU A 1 103 ? -10.834 3.967 5.157 1.00 93.19 103 GLU A N 1
ATOM 806 C CA . GLU A 1 103 ? -12.110 3.648 5.779 1.00 93.19 103 GLU A CA 1
ATOM 807 C C . GLU A 1 103 ? -13.270 4.380 5.099 1.00 93.19 103 GLU A C 1
ATOM 809 O O . GLU A 1 103 ? -13.106 5.389 4.410 1.00 93.19 103 GLU A O 1
ATOM 814 N N . SER A 1 104 ? -14.462 3.840 5.315 1.00 93.00 104 SER A N 1
ATOM 815 C CA . SER A 1 104 ? -15.756 4.405 4.961 1.00 93.00 104 SER A CA 1
ATOM 816 C C . SER A 1 104 ? -16.720 4.185 6.133 1.00 93.00 104 SER A C 1
ATOM 818 O O . SER A 1 104 ? -16.490 3.279 6.940 1.00 93.00 104 SER A O 1
ATOM 820 N N . PRO A 1 105 ? -17.834 4.934 6.223 1.00 95.25 105 PRO A N 1
ATOM 821 C CA . PRO A 1 105 ? -18.854 4.677 7.239 1.00 95.25 105 PRO A CA 1
ATOM 822 C C . PRO A 1 105 ? -19.314 3.211 7.260 1.00 95.25 105 PRO A C 1
ATOM 824 O O . PRO A 1 105 ? -19.443 2.620 8.327 1.00 95.25 105 PRO A O 1
ATOM 827 N N . THR A 1 1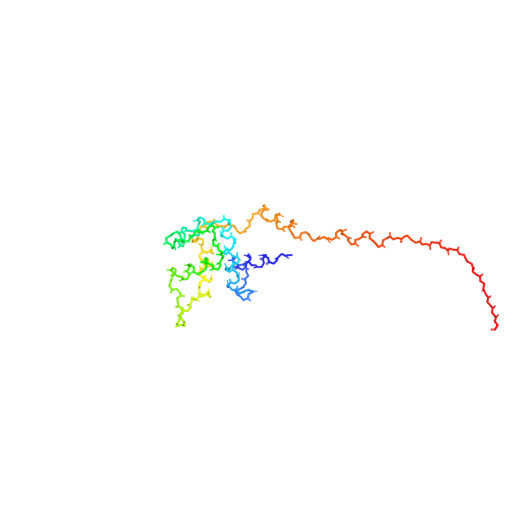06 ? -19.469 2.595 6.084 1.00 94.19 106 THR A N 1
ATOM 828 C CA . THR A 1 106 ? -19.862 1.187 5.944 1.00 94.19 106 THR A CA 1
ATOM 829 C C . THR A 1 106 ? -18.783 0.228 6.445 1.00 94.19 106 THR A C 1
ATOM 831 O O . THR A 1 106 ? -19.089 -0.685 7.206 1.00 94.19 106 THR A O 1
ATOM 834 N N . SER A 1 107 ? -17.512 0.426 6.072 1.00 91.75 107 SER A N 1
ATOM 835 C CA . SER A 1 107 ? -16.431 -0.448 6.554 1.00 91.75 107 SER A CA 1
ATOM 836 C C . SER A 1 107 ? -16.211 -0.310 8.061 1.00 91.75 107 SER A C 1
ATOM 838 O O . SER A 1 107 ? -15.871 -1.286 8.721 1.00 91.75 107 SER A O 1
ATOM 840 N N . ARG A 1 108 ? -16.438 0.889 8.611 1.00 93.31 108 ARG A N 1
ATOM 841 C CA . ARG A 1 108 ? -16.376 1.162 10.049 1.00 93.31 108 ARG A CA 1
ATOM 842 C C . ARG A 1 108 ? -17.486 0.445 10.811 1.00 93.31 108 ARG A C 1
ATOM 844 O O . ARG A 1 108 ? -17.203 -0.174 11.830 1.00 93.31 108 ARG A O 1
ATOM 851 N N . GLN A 1 109 ? -18.722 0.505 10.315 1.00 93.56 109 GLN A N 1
ATOM 852 C CA . GLN A 1 109 ? -19.856 -0.222 10.896 1.00 93.56 109 GLN A CA 1
ATOM 853 C C . GLN A 1 109 ? -19.611 -1.731 10.890 1.00 93.56 109 GLN A C 1
ATOM 855 O O . GLN A 1 109 ? -19.693 -2.354 11.942 1.00 93.56 109 GLN A O 1
ATOM 860 N N . ALA A 1 110 ? -19.192 -2.288 9.751 1.00 90.94 110 ALA A N 1
ATOM 861 C CA . ALA A 1 110 ? -18.876 -3.711 9.642 1.00 90.94 110 ALA A CA 1
ATOM 862 C C . ALA A 1 110 ? -17.780 -4.149 10.630 1.00 90.94 110 ALA A C 1
ATOM 864 O O . ALA A 1 110 ? -17.855 -5.232 11.206 1.00 90.94 110 ALA A O 1
ATOM 865 N N . LEU A 1 111 ? -16.768 -3.303 10.856 1.00 90.06 111 LEU A N 1
ATOM 866 C CA . LEU A 1 111 ? -15.735 -3.568 11.854 1.00 90.06 111 LEU A CA 1
ATOM 867 C C . LEU A 1 111 ? -16.309 -3.578 13.279 1.00 90.06 111 LEU A C 1
ATOM 869 O O . LEU A 1 111 ? -15.979 -4.468 14.056 1.00 90.06 111 LEU A O 1
ATOM 873 N N . ILE A 1 112 ? -17.165 -2.611 13.625 1.00 91.81 112 ILE A N 1
ATOM 874 C CA . ILE A 1 112 ? -17.795 -2.527 14.954 1.00 91.81 112 ILE A CA 1
ATOM 875 C C . ILE A 1 112 ? -18.676 -3.755 15.213 1.00 91.81 112 ILE A C 1
ATOM 877 O O . ILE A 1 112 ? -18.580 -4.362 16.278 1.00 91.81 112 ILE A O 1
ATOM 881 N N . GLU A 1 113 ? -19.489 -4.151 14.234 1.00 90.12 113 GLU A N 1
ATOM 882 C CA . GLU A 1 113 ? -20.338 -5.346 14.308 1.00 90.12 113 GLU A CA 1
ATOM 883 C C . GLU A 1 113 ? -19.499 -6.613 14.512 1.00 90.12 113 GLU A C 1
ATOM 885 O O . GLU A 1 113 ? -19.786 -7.402 15.408 1.00 90.12 113 GLU A O 1
ATOM 890 N N . ALA A 1 114 ? -18.408 -6.769 13.754 1.00 86.69 114 ALA A N 1
ATOM 891 C CA . ALA A 1 114 ? -17.513 -7.921 13.870 1.00 86.69 114 ALA A CA 1
ATOM 892 C C . ALA A 1 114 ? -16.787 -8.006 15.225 1.00 86.69 114 ALA A C 1
ATOM 894 O O . ALA A 1 114 ? -16.433 -9.098 15.663 1.00 86.69 114 ALA A O 1
ATOM 895 N N . PHE A 1 115 ? -16.551 -6.867 15.881 1.00 81.69 115 PHE A N 1
ATOM 896 C CA . PHE A 1 115 ? -15.859 -6.786 17.169 1.00 81.69 115 PHE A CA 1
ATOM 897 C C . PHE A 1 115 ? -16.788 -6.645 18.378 1.00 81.69 115 PHE A C 1
ATOM 899 O O . PHE A 1 115 ? -16.280 -6.493 19.489 1.00 81.69 115 PHE A O 1
ATOM 906 N N . THR A 1 116 ? -18.113 -6.663 18.204 1.00 71.19 116 THR A N 1
ATOM 907 C CA . THR A 1 116 ? -19.043 -6.610 19.341 1.00 71.19 116 THR A CA 1
ATOM 908 C C . THR A 1 116 ? -18.810 -7.863 20.193 1.00 71.19 116 THR A C 1
ATOM 910 O O . THR A 1 116 ? -19.145 -8.962 19.746 1.00 71.19 116 THR A O 1
ATOM 913 N N . PRO A 1 117 ? -18.177 -7.757 21.379 1.00 58.41 117 PRO A N 1
ATOM 914 C CA . PRO A 1 117 ? -17.918 -8.925 22.198 1.00 58.41 117 PRO A CA 1
ATOM 915 C C . PRO A 1 117 ? -19.258 -9.423 22.731 1.00 58.41 117 PRO A C 1
ATOM 917 O O . PRO A 1 117 ? -20.144 -8.623 23.036 1.00 58.41 117 PRO A O 1
ATOM 920 N N . VAL A 1 118 ? -19.392 -10.740 22.870 1.00 56.72 118 VAL A N 1
ATOM 921 C CA . VAL A 1 118 ? -20.504 -11.402 23.560 1.00 56.72 118 VAL A CA 1
ATOM 922 C C . VAL A 1 118 ? -20.446 -11.015 25.048 1.00 56.72 118 VAL A C 1
ATOM 924 O O . VAL A 1 118 ? -19.976 -11.782 25.874 1.00 56.72 118 VAL A O 1
ATOM 927 N N . ILE A 1 119 ? -20.827 -9.783 25.395 1.00 57.84 119 ILE A N 1
ATOM 928 C CA . ILE A 1 119 ? -20.921 -9.315 26.789 1.00 57.84 119 ILE A CA 1
ATOM 929 C C . ILE A 1 119 ? -22.259 -9.761 27.403 1.00 57.84 119 ILE A C 1
ATOM 931 O O . ILE A 1 119 ? -22.381 -9.874 28.617 1.00 57.84 119 ILE A O 1
ATOM 935 N N . GLU A 1 120 ? -23.258 -10.085 26.581 1.00 52.41 120 GLU A N 1
ATOM 936 C CA . GLU A 1 120 ? -24.617 -10.378 27.052 1.00 52.41 120 GLU A CA 1
ATOM 937 C C . GLU A 1 120 ? -24.801 -11.790 27.640 1.00 52.41 120 GLU A C 1
ATOM 939 O O . GLU A 1 120 ? -25.792 -12.024 28.322 1.00 52.41 120 GLU A O 1
ATOM 944 N N . ALA A 1 121 ? -23.867 -12.731 27.445 1.00 52.69 121 ALA A N 1
ATOM 945 C CA . ALA A 1 121 ? -24.087 -14.130 27.840 1.00 52.69 121 ALA A CA 1
ATOM 946 C C . ALA A 1 121 ? -23.802 -14.456 29.323 1.00 52.69 121 ALA A C 1
ATOM 948 O O . ALA A 1 121 ? -24.273 -15.487 29.801 1.00 52.69 121 ALA A O 1
ATOM 949 N N . ASP A 1 122 ? -23.089 -13.596 30.061 1.00 49.72 122 ASP A N 1
ATOM 950 C CA . ASP A 1 122 ? -22.629 -13.917 31.427 1.00 49.72 122 ASP A CA 1
ATOM 951 C C . ASP A 1 122 ? -23.398 -13.190 32.549 1.00 49.72 122 ASP A C 1
ATOM 953 O O . ASP A 1 122 ? -23.182 -13.479 33.726 1.00 49.72 122 ASP A O 1
ATOM 957 N N . ILE A 1 123 ? -24.318 -12.269 32.228 1.00 52.66 123 ILE A N 1
ATOM 958 C CA . ILE A 1 123 ? -25.024 -11.469 33.252 1.00 52.66 123 ILE A CA 1
ATOM 959 C C . ILE A 1 123 ? -26.274 -12.191 33.803 1.00 52.66 123 ILE A C 1
ATOM 961 O O . ILE A 1 123 ? -26.642 -11.979 34.954 1.00 52.66 123 ILE A O 1
ATOM 965 N N . GLU A 1 124 ? -26.894 -13.115 33.062 1.00 48.62 124 GLU A N 1
ATOM 966 C CA . GLU A 1 124 ? -28.177 -13.726 33.471 1.00 48.62 124 GLU A CA 1
ATOM 967 C C . GLU A 1 124 ? -28.076 -14.914 34.455 1.00 48.62 124 GLU A C 1
ATOM 969 O O . GLU A 1 124 ? -29.105 -15.407 34.910 1.00 48.62 124 GLU A O 1
ATOM 974 N N . GLN A 1 125 ? -26.880 -15.384 34.838 1.00 46.81 125 GLN A N 1
ATOM 975 C CA . GLN A 1 125 ? -26.740 -16.560 35.725 1.00 46.81 125 GLN A CA 1
ATOM 976 C C . GLN A 1 125 ? -26.391 -16.249 37.193 1.00 46.81 125 GLN A C 1
ATOM 978 O O . GLN A 1 125 ? -26.197 -17.185 37.969 1.00 46.81 125 GLN A O 1
ATOM 983 N N . GLN A 1 126 ? -26.322 -14.977 37.610 1.00 46.56 126 GLN A N 1
ATOM 984 C CA . GLN A 1 126 ? -25.954 -14.613 38.994 1.00 46.56 126 GLN A CA 1
ATOM 985 C C . GLN A 1 126 ? -27.061 -13.968 39.842 1.00 46.56 126 GLN A C 1
ATOM 987 O O . GLN A 1 126 ? -26.810 -13.655 41.004 1.00 46.56 126 GLN A O 1
ATOM 992 N N . GLU A 1 127 ? -28.295 -13.850 39.346 1.00 48.34 127 GLU A N 1
ATOM 993 C CA . GLU A 1 127 ? -29.446 -13.493 40.189 1.00 48.34 127 GLU A CA 1
ATOM 994 C C . GLU A 1 127 ? -30.365 -14.705 40.400 1.00 48.34 127 GLU A C 1
ATOM 996 O O . GLU A 1 127 ? -31.307 -14.950 39.650 1.00 48.34 127 GLU A O 1
ATOM 1001 N N . SER A 1 128 ? -30.105 -15.465 41.467 1.00 43.16 128 SER A N 1
ATOM 1002 C CA . SER A 1 128 ? -31.122 -16.294 42.124 1.00 43.16 128 SER A CA 1
ATOM 1003 C C . SER A 1 128 ? -31.378 -15.760 43.539 1.00 43.16 128 SER A C 1
ATOM 1005 O O . SER A 1 128 ? -30.432 -15.294 44.177 1.00 43.16 128 SER A O 1
ATOM 1007 N N . PRO A 1 129 ? -32.629 -15.790 44.027 1.00 48.31 129 PRO A N 1
ATOM 1008 C CA . PRO A 1 129 ? -33.153 -14.825 44.988 1.00 48.31 129 PRO A CA 1
ATOM 1009 C C . PRO A 1 129 ? -32.686 -15.088 46.419 1.00 48.31 129 PRO A C 1
ATOM 1011 O O . PRO A 1 129 ? -32.416 -16.225 46.797 1.00 48.31 129 PRO A O 1
ATOM 1014 N N . ALA A 1 130 ? -32.660 -14.015 47.211 1.00 54.28 130 ALA A N 1
ATOM 1015 C CA . ALA A 1 130 ? -32.556 -14.051 48.661 1.00 54.28 130 ALA A CA 1
ATOM 1016 C C . ALA A 1 130 ? -33.545 -15.068 49.254 1.00 54.28 130 ALA A C 1
ATOM 1018 O O . ALA A 1 130 ? -34.756 -14.912 49.089 1.00 54.28 130 ALA A O 1
ATOM 1019 N N . ASP A 1 131 ? -33.022 -16.089 49.935 1.00 44.78 131 ASP A N 1
ATOM 1020 C CA . ASP A 1 131 ? -33.827 -16.954 50.792 1.00 44.78 131 ASP A CA 1
ATOM 1021 C C . ASP A 1 131 ? -33.902 -16.285 52.167 1.00 44.78 131 ASP A C 1
ATOM 1023 O O . ASP A 1 131 ? -32.953 -16.271 52.956 1.00 44.78 131 ASP A O 1
ATOM 1027 N N . ASP A 1 132 ? -35.027 -15.611 52.364 1.00 51.75 132 ASP A N 1
ATOM 1028 C CA . ASP A 1 132 ? -35.464 -15.001 53.605 1.00 51.75 132 ASP A CA 1
ATOM 1029 C C . ASP A 1 132 ? -35.945 -16.130 54.528 1.00 51.75 132 ASP A C 1
ATOM 1031 O O . ASP A 1 132 ? -37.044 -16.661 54.367 1.00 51.75 132 ASP A O 1
ATOM 1035 N N . SER A 1 133 ? -35.105 -16.545 55.479 1.00 46.22 133 SER A N 1
ATOM 1036 C CA . SER A 1 133 ? -35.541 -17.366 56.611 1.00 46.22 133 SER A CA 1
ATOM 1037 C C . SER A 1 133 ? -35.191 -16.674 57.923 1.00 46.22 133 SER A C 1
ATOM 1039 O O . SER A 1 133 ? -34.198 -16.967 58.594 1.00 46.22 133 SER A O 1
ATOM 1041 N N . ASP A 1 134 ? -36.054 -15.731 58.262 1.00 46.78 134 ASP A N 1
ATOM 1042 C CA . ASP A 1 134 ? -36.317 -15.233 59.602 1.00 46.78 134 ASP A CA 1
ATOM 1043 C C . ASP A 1 134 ? -36.800 -16.403 60.496 1.00 46.78 134 ASP A C 1
ATOM 1045 O O . ASP A 1 134 ? -37.819 -17.012 60.177 1.00 46.78 134 ASP A O 1
ATOM 1049 N N . HIS A 1 135 ? -36.072 -16.772 61.565 1.00 42.53 135 HIS A N 1
ATOM 1050 C CA . HIS A 1 135 ? -36.574 -16.814 62.959 1.00 42.53 135 HIS A CA 1
ATOM 1051 C C . HIS A 1 135 ? -35.655 -17.535 63.977 1.00 42.53 135 HIS A C 1
ATOM 1053 O O . HIS A 1 135 ? -35.409 -18.735 63.895 1.00 42.53 135 HIS A O 1
ATOM 1059 N N . ALA A 1 136 ? -35.324 -16.765 65.022 1.00 45.75 136 ALA A N 1
ATOM 1060 C CA . ALA A 1 136 ? -35.388 -17.081 66.459 1.00 45.75 136 ALA A CA 1
ATOM 1061 C C . ALA A 1 136 ? -34.409 -18.080 67.130 1.00 45.75 136 ALA A C 1
ATOM 1063 O O . ALA A 1 136 ? -34.582 -19.292 67.115 1.00 45.75 136 ALA A O 1
ATOM 1064 N N . ASP A 1 137 ? -33.446 -17.479 67.842 1.00 45.88 137 ASP A N 1
ATOM 1065 C CA . ASP A 1 137 ? -33.282 -17.493 69.313 1.00 45.88 137 ASP A CA 1
ATOM 1066 C C . ASP A 1 137 ? -33.285 -18.835 70.083 1.00 45.88 137 ASP A C 1
ATOM 1068 O O . ASP A 1 137 ? -34.315 -19.489 70.220 1.00 45.88 137 ASP A O 1
ATOM 1072 N N . SER A 1 138 ? -32.139 -19.172 70.700 1.00 46.78 138 SER A N 1
ATOM 1073 C CA . SER A 1 138 ? -32.053 -19.937 71.962 1.00 46.78 138 SER A CA 1
ATOM 1074 C C . SER A 1 138 ? -30.611 -19.994 72.498 1.00 46.78 138 SER A C 1
ATOM 1076 O O . SER A 1 138 ? -29.820 -20.882 72.190 1.00 46.78 138 SER A O 1
ATOM 1078 N N . SER A 1 139 ? -30.297 -18.994 73.312 1.00 49.97 139 SER A N 1
ATOM 1079 C CA . SER A 1 139 ? -29.497 -19.011 74.548 1.00 49.97 139 SER A CA 1
ATOM 1080 C C . SER A 1 139 ? -28.969 -20.351 75.143 1.00 49.97 139 SER A C 1
ATOM 1082 O O . SER A 1 139 ? -29.697 -21.322 75.294 1.00 49.97 139 SER A O 1
ATOM 1084 N N . ALA A 1 140 ? -27.726 -20.252 75.649 1.00 52.00 140 ALA A N 1
ATOM 1085 C CA . ALA A 1 140 ? -27.208 -20.692 76.965 1.00 52.00 140 ALA A CA 1
ATOM 1086 C C . ALA A 1 140 ? -26.894 -22.178 77.311 1.00 52.00 140 ALA A C 1
ATOM 1088 O O . ALA A 1 140 ? -27.772 -23.026 77.356 1.00 52.00 140 ALA A O 1
ATOM 1089 N N . GLN A 1 141 ? -25.637 -22.347 77.772 1.00 45.03 141 GLN A N 1
ATOM 1090 C CA . GLN A 1 141 ? -25.106 -23.226 78.843 1.00 45.03 141 GLN A CA 1
ATOM 1091 C C . GLN A 1 141 ? -25.006 -24.750 78.629 1.00 45.03 141 GLN A C 1
ATOM 1093 O O . GLN A 1 141 ? -26.011 -25.445 78.570 1.00 45.03 141 GLN A O 1
ATOM 1098 N N . ASP A 1 142 ? -23.768 -25.268 78.651 1.00 49.03 142 ASP A N 1
ATOM 1099 C CA . ASP A 1 142 ? -23.184 -25.979 79.813 1.00 49.03 142 ASP A CA 1
ATOM 1100 C C . ASP A 1 142 ? -21.640 -25.934 79.760 1.00 49.03 142 ASP A C 1
ATOM 1102 O O . ASP A 1 142 ? -21.084 -26.001 78.636 1.00 49.03 142 ASP A O 1
#

Radius of gyration: 27.16 Å; chains: 1; bounding box: 60×37×97 Å

pLDDT: mean 86.56, std 18.22, range [42.53, 98.56]